Protein AF-A0A229SLM9-F1 (afdb_monomer_lite)

Secondary structure (DSSP, 8-state):
-HHHHHHHHHHHHHHHHHHHHHHHHHHS-TTS-HHHHHHHHHHHHHHHT--HHHHHHHHHHHHH--GGGGT--------

pLDDT: mean 89.68, std 14.38, range [37.44, 98.12]

Radius of gyration: 13.84 Å; chains: 1; bounding box: 35×25×41 Å

Foldseek 3Di:
DVVVVVVVVVVVVLVVLLVLLVVLCVQV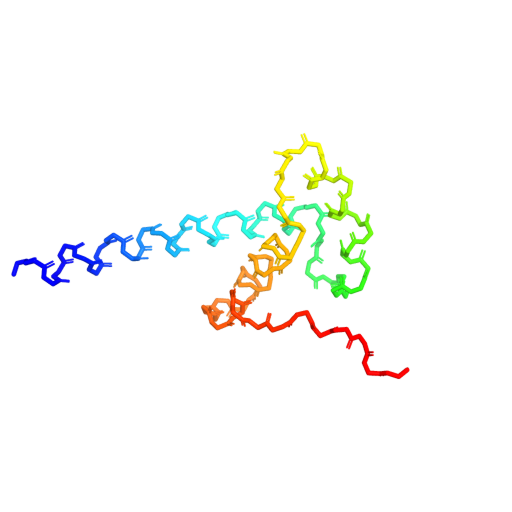PPVDDLVRSLVRVVVVCVVVVHDSQQNSLSVVCNVPVDPCSNVDDPPPDDD

Structure (mmCIF, N/CA/C/O backbone):
data_AF-A0A229SLM9-F1
#
_entry.id   AF-A0A229SLM9-F1
#
loop_
_atom_site.group_PDB
_atom_site.id
_atom_site.type_symbol
_atom_site.label_atom_id
_atom_site.label_alt_id
_atom_site.label_comp_id
_atom_site.label_asym_id
_atom_site.label_entity_id
_atom_site.label_seq_id
_atom_site.pdbx_PDB_ins_code
_atom_site.Cartn_x
_atom_site.Cartn_y
_atom_site.Cartn_z
_atom_site.occupancy
_atom_site.B_iso_or_equiv
_atom_site.auth_seq_id
_atom_site.auth_comp_id
_atom_site.auth_asym_id
_atom_site.auth_atom_id
_atom_site.pdbx_PDB_model_num
ATOM 1 N N . PRO A 1 1 ? -9.272 -1.988 29.517 1.00 80.25 1 PRO A N 1
ATOM 2 C CA . PRO A 1 1 ? -9.983 -0.922 28.765 1.00 80.25 1 PRO A CA 1
ATOM 3 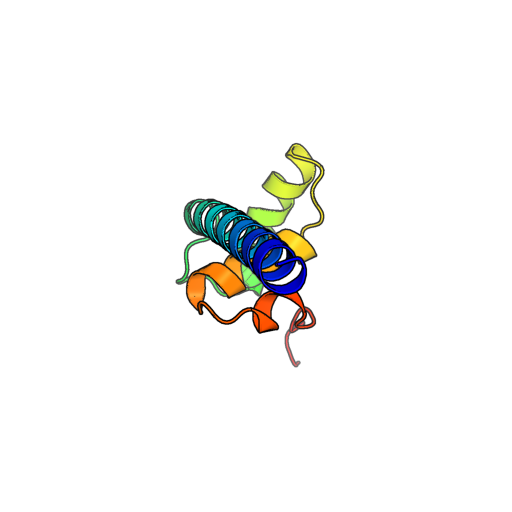C C . PRO A 1 1 ? -9.031 -0.085 27.893 1.00 80.25 1 PRO A C 1
ATOM 5 O O . PRO A 1 1 ? -9.182 -0.115 26.683 1.00 80.25 1 PRO A O 1
ATOM 8 N N . VAL A 1 2 ? -8.007 0.567 28.466 1.00 94.00 2 VAL A N 1
ATOM 9 C CA . VAL A 1 2 ? -7.078 1.444 27.711 1.00 94.00 2 VAL A CA 1
ATOM 10 C C . VAL A 1 2 ? -6.262 0.695 26.649 1.00 94.00 2 VAL A C 1
ATOM 12 O O . VAL A 1 2 ? -6.167 1.154 25.522 1.00 94.00 2 VAL A O 1
ATOM 15 N N . LEU A 1 3 ? -5.724 -0.489 26.965 1.00 94.88 3 LEU A N 1
ATOM 16 C CA . LEU A 1 3 ? -4.957 -1.281 25.989 1.00 9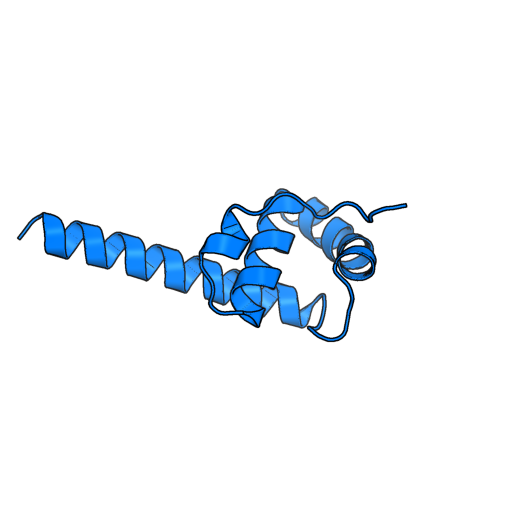4.88 3 LEU A CA 1
ATOM 17 C C . LEU A 1 3 ? -5.791 -1.739 24.783 1.00 94.88 3 LEU A C 1
ATOM 19 O O . LEU A 1 3 ? -5.267 -1.815 23.678 1.00 94.88 3 LEU A O 1
ATOM 23 N N . ALA A 1 4 ? -7.076 -2.040 24.992 1.00 95.38 4 ALA A N 1
ATOM 24 C CA . ALA A 1 4 ? -7.980 -2.413 23.905 1.00 95.38 4 ALA A CA 1
ATOM 25 C C . ALA A 1 4 ? -8.269 -1.213 22.992 1.00 95.38 4 ALA A C 1
ATOM 27 O O . ALA A 1 4 ? -8.280 -1.357 21.776 1.00 95.38 4 ALA A O 1
ATOM 28 N N . GLU A 1 5 ? -8.420 -0.025 23.579 1.00 96.25 5 GLU A N 1
ATOM 29 C CA . GLU A 1 5 ? -8.608 1.211 22.822 1.00 96.25 5 GLU A CA 1
ATOM 30 C C . GLU A 1 5 ? -7.358 1.587 22.019 1.00 96.25 5 GLU A C 1
ATOM 32 O O . GLU A 1 5 ? -7.446 1.885 20.833 1.00 96.25 5 GLU A O 1
ATOM 37 N N . LEU A 1 6 ? -6.171 1.477 22.624 1.00 96.25 6 LEU A N 1
ATOM 38 C CA . LEU A 1 6 ? -4.908 1.686 21.913 1.00 96.25 6 LEU A CA 1
ATOM 39 C C . LEU A 1 6 ? -4.731 0.695 20.759 1.00 96.25 6 LEU A C 1
ATOM 41 O O . LEU A 1 6 ? -4.286 1.085 19.684 1.00 96.25 6 LEU A O 1
ATOM 45 N N . ARG A 1 7 ? -5.101 -0.576 20.961 1.00 94.94 7 ARG A N 1
ATOM 46 C CA . ARG A 1 7 ? -5.078 -1.584 19.896 1.00 94.94 7 ARG A CA 1
ATOM 47 C C . ARG A 1 7 ? -5.985 -1.178 18.735 1.00 94.94 7 ARG A C 1
ATOM 49 O O . ARG A 1 7 ? -5.518 -1.186 17.607 1.00 94.94 7 ARG A O 1
ATOM 56 N N . ARG A 1 8 ? -7.223 -0.761 19.021 1.00 95.62 8 ARG A N 1
ATOM 57 C CA . ARG A 1 8 ? -8.177 -0.300 18.002 1.00 95.62 8 ARG A CA 1
ATOM 58 C C . ARG A 1 8 ? -7.608 0.847 17.167 1.00 95.62 8 ARG A C 1
ATOM 60 O O . ARG A 1 8 ? -7.670 0.790 15.948 1.00 95.62 8 ARG A O 1
ATOM 67 N N . VAL A 1 9 ? -7.005 1.847 17.811 1.00 96.56 9 VAL A N 1
ATOM 68 C CA . VAL A 1 9 ? -6.389 2.990 17.113 1.00 96.56 9 VAL A CA 1
ATOM 69 C C . VAL A 1 9 ? -5.239 2.546 16.205 1.00 96.56 9 VAL A C 1
ATOM 71 O O . VAL A 1 9 ? -5.121 3.031 15.083 1.00 96.56 9 VAL A O 1
ATOM 74 N N . VAL A 1 10 ? -4.395 1.617 16.663 1.00 93.50 10 VAL A N 1
ATOM 75 C CA . VAL A 1 10 ? -3.302 1.072 15.840 1.00 93.50 10 VAL A CA 1
ATOM 76 C C . VAL A 1 10 ? -3.843 0.274 14.654 1.00 93.50 10 VAL A C 1
ATOM 78 O O . VAL A 1 10 ? -3.324 0.412 13.550 1.00 93.50 10 VAL A O 1
ATOM 81 N N . ASP A 1 11 ? -4.886 -0.528 14.861 1.00 92.44 11 ASP A N 1
ATOM 82 C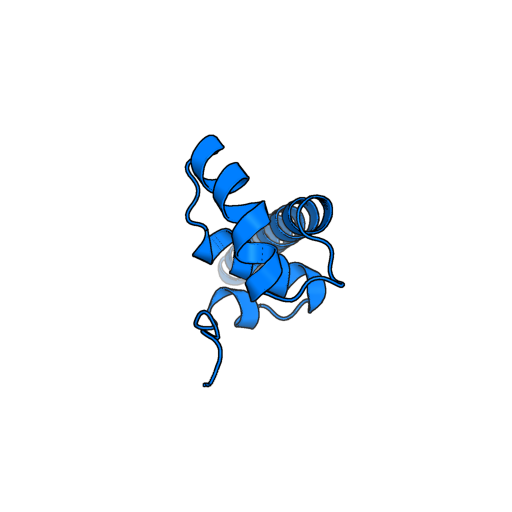 CA . ASP A 1 11 ? -5.502 -1.322 13.797 1.00 92.44 11 ASP A CA 1
ATOM 83 C C . ASP A 1 11 ? -6.187 -0.416 12.753 1.00 92.44 11 ASP A C 1
ATOM 85 O O . ASP A 1 11 ? -6.084 -0.663 11.554 1.00 92.44 11 ASP A O 1
ATOM 89 N N . GLU A 1 12 ? -6.817 0.681 13.185 1.00 95.62 12 GLU A N 1
ATOM 90 C CA . GLU A 1 12 ? -7.388 1.703 12.296 1.00 95.62 12 GLU A CA 1
ATOM 91 C C . GLU A 1 12 ? -6.318 2.439 11.494 1.00 95.62 12 GLU A C 1
ATOM 93 O O . GLU A 1 12 ? -6.487 2.654 10.294 1.00 95.62 12 GLU A O 1
ATOM 98 N N . LEU A 1 13 ? -5.195 2.778 12.129 1.00 93.44 13 LEU A N 1
ATOM 99 C CA . LEU A 1 13 ? -4.055 3.367 11.436 1.00 93.44 13 LEU A CA 1
ATOM 100 C C . LEU A 1 13 ? -3.500 2.405 10.380 1.00 93.44 13 LEU A C 1
ATOM 102 O O . LEU A 1 13 ? -3.273 2.816 9.246 1.00 93.44 13 LEU A O 1
ATOM 106 N N . ALA A 1 14 ? -3.339 1.125 10.724 1.00 91.44 14 ALA A N 1
ATOM 107 C CA . ALA A 1 14 ? -2.879 0.105 9.787 1.00 91.44 14 ALA A CA 1
ATOM 108 C C . ALA A 1 14 ? -3.843 -0.058 8.601 1.00 91.44 14 ALA A C 1
ATOM 110 O O . ALA A 1 14 ? -3.397 -0.102 7.457 1.00 91.44 14 ALA A O 1
ATOM 111 N N . ALA A 1 15 ? -5.156 -0.075 8.849 1.00 94.62 15 ALA A N 1
ATOM 112 C CA . ALA A 1 15 ? -6.162 -0.117 7.789 1.00 94.62 15 ALA A CA 1
ATOM 113 C C . ALA A 1 15 ? -6.094 1.121 6.878 1.00 94.62 15 ALA A C 1
ATOM 115 O O . ALA A 1 15 ? -6.165 0.990 5.657 1.00 94.62 15 ALA A O 1
ATOM 116 N N . GLY A 1 16 ? -5.894 2.310 7.455 1.00 95.62 16 GLY A N 1
ATOM 117 C CA . GLY A 1 16 ? -5.696 3.546 6.697 1.00 95.62 16 GLY A CA 1
ATOM 118 C C . GLY A 1 16 ? -4.451 3.495 5.811 1.00 95.62 16 GLY A C 1
ATOM 119 O O . GLY A 1 16 ? -4.526 3.797 4.623 1.00 95.62 16 GLY A O 1
ATOM 120 N N . THR A 1 17 ? -3.317 3.044 6.350 1.00 94.56 17 THR A N 1
ATOM 121 C CA . THR A 1 17 ? -2.078 2.892 5.573 1.00 94.56 17 THR A CA 1
ATOM 122 C C . THR A 1 17 ? -2.206 1.826 4.482 1.00 94.56 17 THR A C 1
ATOM 124 O O . THR A 1 17 ? -1.652 1.996 3.398 1.00 94.56 17 THR A O 1
ATOM 127 N N . TYR A 1 18 ? -2.952 0.746 4.730 1.00 96.19 18 TYR A N 1
ATOM 128 C CA . TYR A 1 18 ? -3.231 -0.264 3.709 1.00 96.19 18 TYR A CA 1
ATOM 129 C C . TYR A 1 18 ? -4.025 0.332 2.540 1.00 96.19 18 TYR A C 1
ATOM 131 O O . TYR A 1 18 ? -3.621 0.166 1.393 1.00 96.19 18 TYR A O 1
ATOM 139 N N . ALA A 1 19 ? -5.081 1.099 2.829 1.00 97.88 19 ALA A N 1
ATOM 140 C CA . ALA A 1 19 ? -5.887 1.769 1.807 1.00 97.88 19 ALA A CA 1
ATOM 141 C C . ALA A 1 19 ? -5.068 2.775 0.977 1.00 97.88 19 ALA A C 1
ATOM 143 O O . ALA A 1 19 ? -5.223 2.841 -0.239 1.00 97.88 19 ALA A O 1
ATOM 144 N N . ILE A 1 20 ? -4.146 3.519 1.603 1.00 96.12 20 ILE A N 1
ATOM 145 C CA . ILE A 1 20 ? -3.190 4.374 0.876 1.00 96.12 20 ILE A CA 1
ATOM 146 C C . ILE A 1 20 ? -2.331 3.527 -0.072 1.00 96.12 20 ILE A C 1
ATOM 148 O O . ILE A 1 20 ? -2.179 3.861 -1.244 1.00 96.12 20 ILE A O 1
ATOM 152 N N . GLY A 1 21 ? -1.816 2.393 0.402 1.00 96.81 21 GLY A N 1
ATOM 153 C CA . GLY A 1 21 ? -1.047 1.474 -0.430 1.00 96.81 21 GLY A CA 1
ATOM 154 C C . GLY A 1 21 ? -1.838 0.893 -1.608 1.00 96.81 21 GLY A C 1
ATOM 155 O O . GLY A 1 21 ? -1.259 0.693 -2.675 1.00 96.81 21 GLY A O 1
ATOM 156 N N . GLU A 1 22 ? -3.146 0.664 -1.458 1.00 98.12 22 GLU A N 1
ATOM 157 C CA . GLU A 1 22 ? -4.028 0.275 -2.568 1.00 98.12 22 GLU A CA 1
ATOM 158 C C . GLU A 1 22 ? -4.134 1.387 -3.619 1.00 98.12 22 GLU A C 1
ATOM 160 O O . GLU A 1 22 ? -3.992 1.109 -4.809 1.00 98.12 22 GLU A O 1
ATOM 165 N N . LEU A 1 23 ? -4.257 2.652 -3.202 1.00 96.75 23 LEU A N 1
ATOM 166 C CA . LEU A 1 23 ? -4.214 3.796 -4.123 1.00 96.75 23 LEU A CA 1
ATOM 167 C C . LEU A 1 23 ? -2.860 3.889 -4.844 1.00 96.75 23 LEU A C 1
ATOM 169 O O . LEU A 1 23 ? -2.804 4.130 -6.050 1.00 96.75 23 LEU A O 1
ATOM 173 N N . MET A 1 24 ? -1.755 3.629 -4.140 1.00 96.69 24 MET A N 1
ATOM 174 C CA . MET A 1 24 ? -0.431 3.576 -4.767 1.00 96.69 24 MET A CA 1
ATOM 175 C C . MET A 1 24 ? -0.308 2.429 -5.777 1.00 96.69 24 MET A C 1
ATOM 177 O O . MET A 1 24 ? 0.437 2.555 -6.748 1.00 96.69 24 MET A O 1
ATOM 181 N N . LEU A 1 25 ? -1.044 1.329 -5.597 1.00 97.75 25 LEU A N 1
ATOM 182 C CA . LEU A 1 25 ? -1.097 0.222 -6.554 1.00 97.75 25 LEU A CA 1
ATOM 183 C C . LEU A 1 25 ? -1.930 0.532 -7.800 1.00 97.75 25 LEU A C 1
ATOM 185 O O . LEU A 1 25 ? -1.631 -0.013 -8.862 1.00 97.75 25 LEU A O 1
ATOM 189 N N . GLU A 1 26 ? -2.924 1.413 -7.715 1.00 97.19 26 GLU A N 1
ATOM 190 C CA . GLU A 1 26 ? -3.640 1.900 -8.902 1.00 97.19 26 GLU A CA 1
ATOM 191 C C . GLU A 1 26 ? -2.717 2.713 -9.823 1.00 97.19 26 GLU A C 1
ATOM 193 O O . GLU A 1 26 ? -2.843 2.658 -11.047 1.00 97.19 26 GLU A O 1
ATOM 198 N N . VAL A 1 27 ? -1.752 3.428 -9.238 1.00 96.38 27 VAL A N 1
ATOM 199 C CA . VAL A 1 27 ? -0.793 4.283 -9.954 1.00 96.38 27 VAL A CA 1
ATOM 200 C C . VAL A 1 27 ? 0.444 3.499 -10.399 1.00 96.38 27 VAL A C 1
ATOM 202 O O . VAL A 1 27 ? 0.874 3.608 -11.548 1.00 96.38 27 VAL A O 1
ATOM 205 N N . ALA A 1 28 ? 1.011 2.687 -9.506 1.00 97.12 28 ALA A N 1
ATOM 206 C CA . ALA A 1 28 ? 2.154 1.819 -9.760 1.00 97.12 28 ALA A CA 1
ATOM 207 C C . ALA A 1 28 ? 1.776 0.353 -9.471 1.00 97.12 28 ALA A C 1
ATOM 209 O O . ALA A 1 28 ? 1.990 -0.137 -8.359 1.00 97.12 28 ALA A O 1
ATOM 210 N N . PRO A 1 29 ? 1.249 -0.384 -10.464 1.00 97.06 29 PRO A N 1
ATOM 211 C CA . PRO A 1 29 ? 0.733 -1.738 -10.268 1.00 97.06 29 PRO A CA 1
ATOM 212 C C . PRO A 1 29 ? 1.748 -2.731 -9.703 1.00 97.06 29 PRO A C 1
ATOM 214 O O . PRO A 1 29 ? 2.956 -2.580 -9.885 1.00 97.06 29 PRO A O 1
ATOM 217 N N . ALA A 1 30 ? 1.261 -3.803 -9.073 1.00 96.31 30 ALA A N 1
ATOM 218 C CA . ALA A 1 30 ? 2.092 -4.804 -8.390 1.00 96.31 30 ALA A CA 1
ATOM 219 C C . ALA A 1 30 ? 3.093 -5.548 -9.299 1.00 96.31 30 ALA A C 1
ATOM 221 O O . ALA A 1 30 ? 4.071 -6.102 -8.807 1.00 96.31 30 ALA A O 1
ATOM 222 N N . TYR A 1 31 ? 2.870 -5.568 -10.618 1.00 94.25 31 TYR A N 1
ATOM 223 C CA . TYR A 1 31 ? 3.821 -6.164 -11.562 1.00 94.25 31 TYR A CA 1
ATOM 224 C C . TYR A 1 31 ? 5.068 -5.294 -11.790 1.00 94.25 31 TYR A C 1
ATOM 226 O O . TYR A 1 31 ? 6.050 -5.785 -12.346 1.00 94.25 31 TYR A O 1
ATOM 234 N N . LEU A 1 32 ? 5.033 -4.012 -11.407 1.00 96.06 32 LEU A N 1
ATOM 235 C CA . LEU A 1 32 ? 6.193 -3.130 -11.485 1.00 96.06 32 LEU A CA 1
ATOM 236 C C . LEU A 1 32 ? 7.161 -3.421 -10.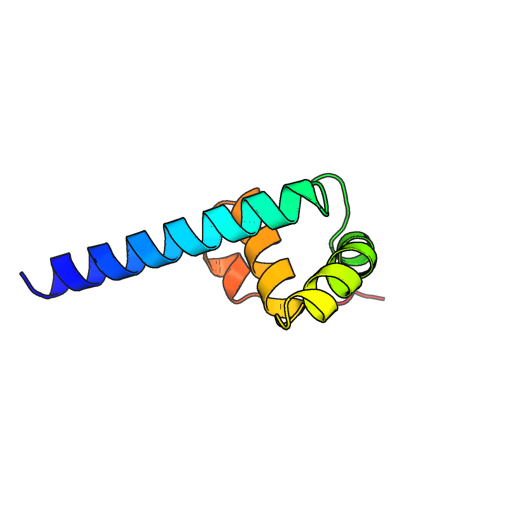343 1.00 96.06 32 LEU A C 1
ATOM 238 O O . LEU A 1 32 ? 6.756 -3.595 -9.188 1.00 96.06 32 LEU A O 1
ATOM 242 N N . SER A 1 33 ? 8.452 -3.404 -10.667 1.00 92.19 33 SER A N 1
ATOM 243 C CA . SER A 1 33 ? 9.497 -3.396 -9.650 1.00 92.19 33 SER A CA 1
ATOM 244 C C . SER A 1 33 ? 9.437 -2.101 -8.833 1.00 92.19 33 SER A C 1
ATOM 246 O O . SER A 1 33 ? 8.898 -1.095 -9.295 1.00 92.19 33 SER A O 1
ATOM 248 N N . ASP A 1 34 ? 10.012 -2.098 -7.628 1.00 89.94 34 ASP A N 1
ATOM 249 C CA . ASP A 1 34 ? 10.107 -0.867 -6.831 1.00 89.94 34 ASP A CA 1
ATOM 250 C C . ASP A 1 34 ? 10.852 0.235 -7.590 1.00 89.94 34 ASP A C 1
ATOM 252 O O . ASP A 1 34 ? 10.405 1.376 -7.579 1.00 89.94 34 ASP A O 1
ATOM 256 N N . THR A 1 35 ? 11.923 -0.113 -8.313 1.00 92.69 35 THR A N 1
ATOM 257 C CA . THR A 1 35 ? 12.692 0.824 -9.146 1.00 92.69 35 THR A CA 1
ATOM 258 C C . THR A 1 35 ? 11.827 1.483 -10.218 1.00 92.69 35 THR A C 1
ATOM 260 O O . THR A 1 35 ? 11.894 2.698 -10.391 1.00 92.69 35 THR A O 1
ATOM 263 N N . ASP A 1 36 ? 10.992 0.709 -10.914 1.00 94.50 36 ASP A N 1
ATOM 264 C CA . ASP A 1 36 ? 10.095 1.254 -11.939 1.00 94.50 36 ASP A CA 1
ATOM 265 C C . ASP A 1 36 ? 8.962 2.077 -11.307 1.00 94.50 36 ASP A C 1
ATOM 267 O O . ASP A 1 36 ? 8.559 3.110 -11.843 1.00 94.50 36 ASP A O 1
ATOM 271 N N . ALA A 1 37 ? 8.479 1.657 -10.133 1.00 96.12 37 ALA A N 1
ATOM 272 C CA . ALA A 1 37 ? 7.463 2.375 -9.373 1.00 96.12 37 ALA A CA 1
ATOM 273 C C . ALA A 1 37 ? 7.958 3.741 -8.870 1.00 96.12 37 ALA A C 1
ATOM 275 O O . ALA A 1 37 ? 7.160 4.677 -8.854 1.00 96.12 37 ALA A O 1
ATOM 276 N N . VAL A 1 38 ? 9.250 3.894 -8.529 1.00 96.00 38 VAL A N 1
ATOM 277 C CA . VAL A 1 38 ? 9.848 5.192 -8.143 1.00 96.00 38 VAL A CA 1
ATOM 278 C C . VAL A 1 38 ? 9.529 6.258 -9.187 1.00 96.00 38 VAL A C 1
ATOM 280 O O . VAL A 1 38 ? 9.067 7.336 -8.832 1.00 96.00 38 VAL A O 1
ATOM 283 N N . GLY A 1 39 ? 9.753 5.963 -10.471 1.00 92.12 39 GLY A N 1
ATOM 284 C CA . GLY A 1 39 ? 9.590 6.951 -11.539 1.00 92.12 39 GLY A CA 1
ATOM 285 C C . GLY A 1 39 ? 8.151 7.446 -11.686 1.00 92.12 39 GLY A C 1
ATOM 286 O O . GLY A 1 39 ? 7.926 8.636 -11.891 1.00 92.12 39 GLY A O 1
ATOM 287 N N . VAL A 1 40 ? 7.179 6.543 -11.549 1.00 93.12 40 VAL A N 1
ATOM 288 C CA . VAL A 1 40 ? 5.753 6.879 -11.677 1.00 93.12 40 VAL A CA 1
ATOM 289 C C . VAL A 1 40 ? 5.237 7.574 -10.415 1.00 93.12 40 VAL A C 1
ATOM 291 O O . VAL A 1 40 ? 4.556 8.594 -10.509 1.00 93.12 40 VAL A O 1
ATOM 294 N N . LEU A 1 41 ? 5.588 7.061 -9.232 1.00 96.06 41 LEU A N 1
ATOM 295 C CA . LEU A 1 41 ? 5.108 7.594 -7.957 1.00 96.06 41 LEU A CA 1
ATOM 296 C C . LEU A 1 41 ? 5.756 8.928 -7.589 1.00 96.06 41 LEU A C 1
ATOM 298 O O . LEU A 1 41 ? 5.082 9.750 -6.980 1.00 96.06 41 LEU A O 1
ATOM 302 N N . ALA A 1 42 ? 7.008 9.186 -7.981 1.00 95.75 42 ALA A N 1
ATOM 303 C CA . ALA A 1 42 ? 7.693 10.444 -7.669 1.00 95.75 42 ALA A CA 1
ATOM 304 C C . ALA A 1 42 ? 6.899 11.673 -8.137 1.00 95.75 42 ALA A C 1
ATOM 306 O O . ALA A 1 42 ? 6.751 12.631 -7.382 1.00 95.75 42 ALA A O 1
ATOM 307 N N . LEU A 1 43 ? 6.337 11.617 -9.351 1.00 93.38 43 LEU A N 1
ATOM 308 C CA . LEU A 1 43 ? 5.544 12.711 -9.918 1.00 93.38 43 LEU A CA 1
ATOM 309 C C . LEU A 1 43 ? 4.251 12.956 -9.138 1.00 93.38 43 LEU A C 1
ATOM 311 O O . LEU A 1 43 ? 3.856 14.101 -8.938 1.00 93.38 43 LEU A O 1
ATOM 315 N N . LEU A 1 44 ? 3.585 11.883 -8.706 1.00 94.38 44 LEU A N 1
ATOM 316 C CA . LEU A 1 44 ? 2.386 11.989 -7.883 1.00 94.38 44 LEU A CA 1
ATOM 317 C C . LEU A 1 44 ? 2.727 12.559 -6.504 1.00 94.38 44 LEU A C 1
ATOM 319 O O . LEU A 1 44 ? 2.086 13.511 -6.071 1.00 94.38 44 LEU A O 1
ATOM 323 N N . CYS A 1 45 ? 3.745 11.998 -5.849 1.00 95.56 45 CYS A N 1
ATOM 324 C CA . CYS A 1 45 ? 4.193 12.384 -4.512 1.00 95.56 45 CYS A CA 1
ATOM 325 C C . CYS A 1 45 ? 4.561 13.873 -4.452 1.00 95.56 45 CYS A C 1
ATOM 327 O O . CYS A 1 45 ? 4.142 14.571 -3.534 1.00 95.56 45 CYS A O 1
ATOM 329 N N . GLU A 1 46 ? 5.251 14.389 -5.475 1.00 94.88 46 GLU A N 1
ATOM 330 C CA . GLU A 1 46 ? 5.559 15.818 -5.602 1.00 94.88 46 GLU A CA 1
ATOM 331 C C . GLU A 1 46 ? 4.291 16.688 -5.647 1.00 94.88 46 GLU A C 1
ATOM 333 O O . GLU A 1 46 ? 4.239 17.739 -5.011 1.00 94.88 46 GLU A O 1
ATOM 338 N N . GLN A 1 47 ? 3.246 16.248 -6.355 1.00 94.38 47 GLN A N 1
ATOM 339 C CA . GLN A 1 47 ? 1.993 17.001 -6.480 1.00 94.38 47 GLN A CA 1
ATOM 340 C C . GLN A 1 47 ? 1.174 17.016 -5.190 1.00 94.38 47 GLN A C 1
ATOM 342 O O . GLN A 1 47 ? 0.530 18.022 -4.889 1.00 94.38 47 GLN A O 1
ATOM 347 N N . ILE A 1 48 ? 1.177 15.910 -4.445 1.00 92.25 48 ILE A N 1
ATOM 348 C CA . ILE A 1 48 ? 0.420 15.781 -3.192 1.00 92.25 48 ILE A CA 1
ATOM 349 C C . ILE A 1 48 ? 1.227 16.220 -1.963 1.00 92.25 48 ILE A C 1
ATOM 351 O O . ILE A 1 48 ? 0.656 16.378 -0.889 1.00 92.25 48 ILE A O 1
ATOM 355 N N . GLY A 1 49 ? 2.529 16.475 -2.125 1.00 94.56 49 GLY A N 1
ATOM 356 C CA . GLY A 1 49 ? 3.422 16.909 -1.053 1.00 94.56 49 GLY A CA 1
ATOM 357 C C . GLY A 1 49 ? 3.828 15.794 -0.087 1.00 94.56 49 GLY A C 1
ATOM 358 O O . GLY A 1 49 ? 4.232 16.099 1.034 1.00 94.56 49 GLY A O 1
ATOM 359 N N . GLU A 1 50 ? 3.731 14.531 -0.505 1.00 93.12 50 GLU A N 1
ATOM 360 C CA . GLU A 1 50 ? 4.060 13.373 0.330 1.00 93.12 50 GLU A CA 1
ATOM 361 C C . GLU A 1 50 ? 5.485 12.852 0.063 1.00 93.12 50 GLU A C 1
ATOM 363 O O . GLU A 1 50 ? 5.978 12.925 -1.069 1.00 93.12 50 GLU A O 1
ATOM 368 N N . PRO A 1 51 ? 6.181 12.303 1.076 1.00 93.69 51 PRO A N 1
ATOM 369 C CA . PRO A 1 51 ? 7.478 11.665 0.884 1.00 93.69 51 PRO A CA 1
ATOM 370 C C . PRO A 1 51 ? 7.350 10.369 0.077 1.00 93.69 51 PRO A C 1
ATOM 372 O O . PRO A 1 51 ? 6.661 9.432 0.483 1.00 93.69 51 PRO A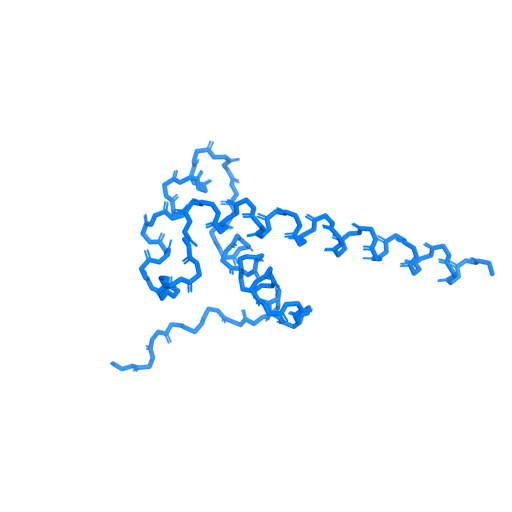 O 1
ATOM 375 N N . LEU A 1 52 ? 8.095 10.266 -1.024 1.00 94.19 52 LEU A N 1
ATOM 376 C CA . LEU A 1 52 ? 8.075 9.090 -1.899 1.00 94.19 52 LEU A CA 1
ATOM 377 C C . LEU A 1 52 ? 8.405 7.785 -1.159 1.00 94.19 52 LEU A C 1
ATOM 379 O O . LEU A 1 52 ? 7.854 6.727 -1.464 1.00 94.19 52 LEU A O 1
ATOM 383 N N . GLU A 1 53 ? 9.296 7.838 -0.172 1.00 93.00 53 GLU A N 1
ATOM 384 C CA . GLU A 1 53 ? 9.664 6.670 0.625 1.00 93.00 53 GLU A CA 1
ATOM 385 C C . GLU A 1 53 ? 8.488 6.121 1.430 1.00 93.00 53 GLU A C 1
ATOM 387 O O . GLU A 1 53 ? 8.377 4.903 1.588 1.00 93.00 53 GLU A O 1
ATOM 392 N N . HIS A 1 54 ? 7.612 7.005 1.915 1.00 92.56 54 HIS A N 1
ATOM 393 C CA . HIS A 1 54 ? 6.412 6.616 2.646 1.00 92.56 54 HIS A CA 1
ATOM 394 C C . HIS A 1 54 ? 5.443 5.877 1.723 1.00 92.56 54 HIS A C 1
ATOM 396 O O . HIS A 1 54 ? 5.006 4.771 2.043 1.00 92.56 54 HIS A O 1
ATOM 402 N N . GLU A 1 55 ? 5.202 6.426 0.535 1.00 94.56 55 GLU A N 1
ATOM 403 C CA . GLU A 1 55 ? 4.261 5.859 -0.431 1.00 94.56 55 GLU A CA 1
ATOM 404 C C . GLU A 1 55 ? 4.751 4.539 -1.038 1.00 94.56 55 GLU A C 1
ATOM 406 O O . GLU A 1 55 ? 3.984 3.588 -1.199 1.00 94.56 55 GLU A O 1
ATOM 411 N N . LEU A 1 56 ? 6.058 4.403 -1.281 1.00 95.25 56 LEU A N 1
ATOM 412 C CA . LEU A 1 56 ? 6.654 3.118 -1.665 1.00 95.25 56 LEU A CA 1
ATOM 413 C C . LEU A 1 56 ? 6.504 2.069 -0.558 1.00 95.25 56 LEU A C 1
ATOM 415 O O . LEU A 1 56 ? 6.269 0.889 -0.830 1.00 95.25 56 LEU A O 1
ATOM 419 N N . ALA A 1 57 ? 6.638 2.473 0.703 1.00 95.00 57 ALA A N 1
ATOM 420 C CA . ALA A 1 57 ? 6.437 1.580 1.832 1.00 95.00 57 ALA A CA 1
ATOM 421 C C . ALA A 1 57 ? 4.961 1.166 1.974 1.00 95.00 57 ALA A C 1
ATOM 423 O O . ALA A 1 57 ? 4.690 -0.024 2.154 1.00 95.00 57 ALA A O 1
ATOM 424 N N . ALA A 1 58 ? 4.020 2.098 1.801 1.00 95.62 58 ALA A N 1
ATOM 425 C CA . ALA A 1 58 ? 2.584 1.823 1.776 1.00 95.62 58 ALA A CA 1
ATOM 426 C C . ALA A 1 58 ? 2.214 0.865 0.632 1.00 95.62 58 ALA A C 1
ATOM 428 O O . ALA A 1 58 ? 1.536 -0.136 0.864 1.00 95.62 58 ALA A O 1
ATOM 429 N N . ARG A 1 59 ? 2.751 1.075 -0.578 1.00 96.62 59 ARG A N 1
ATOM 430 C CA . ARG A 1 59 ? 2.582 0.160 -1.721 1.00 96.62 59 ARG A CA 1
ATOM 431 C C . ARG A 1 59 ? 3.061 -1.259 -1.400 1.00 96.62 59 ARG A C 1
ATOM 433 O O . ARG A 1 59 ? 2.338 -2.228 -1.631 1.00 96.62 59 ARG A O 1
ATOM 440 N N . ARG A 1 60 ? 4.272 -1.409 -0.845 1.00 95.88 60 ARG A N 1
ATOM 441 C CA . ARG A 1 60 ? 4.809 -2.720 -0.422 1.00 95.88 60 ARG A CA 1
ATOM 442 C C . ARG A 1 60 ? 3.943 -3.370 0.654 1.00 95.88 60 ARG A C 1
ATOM 444 O O . ARG A 1 60 ? 3.745 -4.588 0.634 1.00 95.88 60 ARG A O 1
ATOM 451 N N . TYR A 1 61 ? 3.424 -2.570 1.580 1.00 95.94 61 TYR A N 1
ATOM 452 C CA . TYR A 1 61 ? 2.519 -3.049 2.612 1.00 95.94 61 TYR A CA 1
ATOM 453 C C . TYR A 1 61 ? 1.203 -3.559 2.016 1.00 95.94 61 TYR A C 1
ATOM 455 O O . TYR A 1 61 ? 0.808 -4.676 2.338 1.00 95.94 61 TYR A O 1
ATOM 463 N N . ALA A 1 62 ? 0.588 -2.837 1.078 1.00 97.31 62 ALA A N 1
ATOM 464 C CA . ALA A 1 62 ? -0.637 -3.285 0.417 1.00 97.31 62 ALA A CA 1
ATOM 465 C C . ALA A 1 62 ? -0.455 -4.602 -0.359 1.00 97.31 62 ALA A C 1
ATOM 467 O O . ALA A 1 62 ? -1.304 -5.492 -0.277 1.00 97.31 62 ALA A O 1
ATOM 468 N N . MET A 1 63 ? 0.686 -4.778 -1.040 1.00 96.06 63 MET A N 1
ATOM 469 C CA . MET A 1 63 ? 0.999 -6.020 -1.764 1.00 96.06 63 MET A CA 1
ATOM 470 C C . MET A 1 63 ? 1.184 -7.236 -0.851 1.00 96.06 63 MET A C 1
ATOM 472 O O . MET A 1 63 ? 0.846 -8.353 -1.235 1.00 96.06 63 MET A O 1
ATOM 476 N N . SER A 1 64 ? 1.785 -7.042 0.323 1.00 94.25 64 SER A N 1
ATOM 477 C CA . SER A 1 64 ? 2.225 -8.147 1.186 1.00 94.25 64 SER A CA 1
ATOM 478 C C . SER A 1 64 ? 1.318 -8.400 2.389 1.00 94.25 64 SER A C 1
ATOM 480 O O . SER A 1 64 ? 1.331 -9.498 2.942 1.00 94.25 64 SER A O 1
ATOM 482 N N . GLY A 1 65 ? 0.583 -7.384 2.840 1.00 93.81 65 GLY A N 1
ATOM 483 C CA . GLY A 1 65 ? -0.076 -7.361 4.145 1.00 93.81 65 GLY A CA 1
ATOM 484 C C . GLY A 1 65 ? 0.895 -7.371 5.335 1.00 93.81 65 GLY A C 1
ATOM 485 O O . GLY A 1 65 ? 0.446 -7.405 6.481 1.00 93.81 65 GLY A O 1
ATOM 486 N N . ASP A 1 66 ? 2.215 -7.337 5.111 1.00 93.62 66 ASP A N 1
ATOM 487 C CA . ASP A 1 66 ? 3.206 -7.346 6.186 1.00 93.62 66 ASP A CA 1
ATOM 488 C C . ASP A 1 66 ? 3.546 -5.919 6.619 1.00 93.62 66 ASP A C 1
ATOM 490 O O . ASP A 1 66 ? 4.232 -5.180 5.912 1.00 93.62 66 ASP A O 1
ATOM 494 N N . HIS A 1 67 ? 3.118 -5.547 7.828 1.00 88.12 67 HIS A N 1
ATOM 495 C CA . HIS A 1 67 ? 3.400 -4.238 8.429 1.00 88.12 67 HIS A CA 1
ATOM 496 C C . HIS A 1 67 ? 4.895 -3.875 8.460 1.00 88.12 67 HIS A C 1
ATOM 498 O O . HIS A 1 67 ? 5.246 -2.698 8.486 1.00 88.12 67 HIS A O 1
ATOM 504 N N . ARG A 1 68 ? 5.804 -4.859 8.432 1.00 89.44 68 ARG A N 1
ATOM 505 C CA . ARG A 1 68 ? 7.253 -4.608 8.399 1.00 89.44 68 ARG A CA 1
ATOM 506 C C . ARG A 1 68 ? 7.691 -3.888 7.127 1.00 89.44 68 ARG A C 1
ATOM 508 O O . ARG A 1 68 ? 8.715 -3.206 7.152 1.00 89.44 68 ARG A O 1
ATOM 515 N N . ALA A 1 69 ? 6.911 -3.978 6.050 1.00 91.00 69 ALA A N 1
ATOM 516 C CA . ALA A 1 69 ? 7.146 -3.246 4.810 1.00 91.00 69 ALA A CA 1
ATOM 517 C C . ALA A 1 69 ? 7.131 -1.717 5.003 1.00 91.00 69 ALA A C 1
ATOM 519 O O . ALA A 1 69 ? 7.821 -1.014 4.265 1.00 91.00 69 ALA A O 1
ATOM 520 N N . LEU A 1 70 ? 6.434 -1.216 6.033 1.00 88.94 70 LEU A N 1
ATOM 521 C CA . LEU A 1 70 ? 6.382 0.208 6.393 1.00 88.94 70 LEU A CA 1
ATOM 522 C C . LEU A 1 70 ? 7.692 0.738 6.989 1.00 88.94 70 LEU A C 1
ATOM 524 O O . LEU A 1 70 ? 7.915 1.944 7.036 1.00 88.94 70 LEU A O 1
ATOM 528 N N . HIS A 1 71 ? 8.563 -0.156 7.456 1.00 83.62 71 HIS A N 1
ATOM 529 C CA . HIS A 1 71 ? 9.805 0.191 8.150 1.00 83.62 71 HIS A CA 1
ATOM 530 C C . HIS A 1 71 ? 11.057 -0.299 7.415 1.00 83.62 71 HIS A C 1
ATOM 532 O O . HIS A 1 71 ? 12.176 -0.096 7.889 1.00 83.62 71 HIS A O 1
ATOM 538 N N . GLY A 1 72 ? 10.884 -0.974 6.277 1.00 64.31 72 GLY A N 1
ATOM 539 C CA . GLY A 1 72 ? 11.993 -1.502 5.498 1.00 64.31 72 GLY A CA 1
ATOM 540 C C . GLY A 1 72 ? 12.740 -0.381 4.771 1.00 64.31 72 GLY A C 1
ATOM 541 O O . GLY A 1 72 ? 12.079 0.464 4.155 1.00 64.31 72 GLY A O 1
ATOM 542 N N . PRO A 1 73 ? 14.089 -0.383 4.765 1.00 58.41 73 PRO A N 1
ATOM 543 C CA . PRO A 1 73 ? 14.844 0.531 3.916 1.00 58.41 73 PRO A CA 1
ATOM 544 C C . PRO A 1 73 ? 14.377 0.380 2.464 1.00 58.41 73 PRO A C 1
ATOM 546 O O . PRO A 1 73 ? 13.936 -0.703 2.052 1.00 58.41 73 PRO A O 1
ATOM 549 N N . LEU A 1 74 ? 14.458 1.461 1.683 1.00 54.56 74 LEU A N 1
ATOM 550 C CA . LEU A 1 74 ? 14.442 1.330 0.231 1.00 54.56 74 LEU A CA 1
ATOM 551 C C . LEU A 1 74 ? 15.528 0.304 -0.088 1.00 54.56 74 LEU A C 1
ATOM 553 O O . LEU A 1 74 ? 16.700 0.538 0.214 1.00 54.56 74 LEU A O 1
ATOM 557 N N . THR A 1 75 ? 15.166 -0.854 -0.628 1.00 50.81 75 THR A N 1
ATOM 558 C CA . THR A 1 75 ? 16.152 -1.715 -1.268 1.00 50.81 75 THR A CA 1
ATOM 559 C C . THR A 1 75 ? 16.589 -0.969 -2.518 1.00 50.81 75 THR A C 1
ATOM 561 O O . THR A 1 75 ? 16.084 -1.216 -3.608 1.00 50.81 75 THR A O 1
ATOM 564 N N . SER A 1 76 ? 17.487 0.007 -2.346 1.00 45.31 76 SER A N 1
ATOM 565 C CA . SER A 1 76 ? 18.310 0.488 -3.436 1.00 45.31 76 SER A CA 1
ATOM 566 C C . SER A 1 76 ? 18.987 -0.748 -4.009 1.00 45.31 76 SER A C 1
ATOM 568 O O . SER A 1 76 ? 19.533 -1.581 -3.279 1.00 45.31 76 SER A O 1
ATOM 570 N N . ALA A 1 77 ? 18.808 -0.923 -5.312 1.00 40.22 77 ALA A N 1
ATOM 571 C CA . ALA A 1 77 ? 19.286 -2.070 -6.050 1.00 40.22 77 ALA A CA 1
ATOM 572 C C . ALA A 1 77 ? 20.721 -2.424 -5.637 1.00 40.22 77 ALA A C 1
ATOM 574 O O . ALA A 1 77 ? 21.631 -1.591 -5.657 1.00 40.22 77 ALA A O 1
ATOM 575 N N . ALA A 1 78 ? 20.918 -3.682 -5.252 1.00 37.44 78 ALA A N 1
ATOM 576 C CA . ALA A 1 78 ? 22.245 -4.241 -5.156 1.00 37.44 78 ALA A CA 1
ATOM 577 C C . ALA A 1 78 ? 22.809 -4.382 -6.579 1.00 37.44 78 ALA A C 1
ATOM 579 O O . ALA A 1 78 ? 22.429 -5.304 -7.292 1.00 37.44 78 ALA A O 1
ATOM 580 N N . ARG A 1 79 ? 23.775 -3.502 -6.868 1.00 37.97 79 ARG A N 1
ATOM 581 C CA . ARG A 1 79 ? 24.831 -3.562 -7.892 1.00 37.97 79 ARG A CA 1
ATOM 582 C C . ARG A 1 79 ? 24.472 -3.275 -9.350 1.00 37.97 79 ARG A C 1
ATOM 584 O O . ARG A 1 79 ? 23.718 -4.056 -9.960 1.00 37.97 79 ARG A O 1
#

Sequence (79 aa):
PVLAELRRVVDELAAGTYAIGELMLEVAPAYLSDTDAVGVLALLCEQIGEPLEHELAARRYAMSGDHRALHGPLTSAAR